Protein AF-A0A918YEQ2-F1 (afdb_monomer_lite)

Foldseek 3Di:
DVVVVQQVDFPDKDWDDPPVPPDTDDIDGHGPPDPDDPCPDPCDDFPPDCVGVVVPPPPPD

Structure (mmCIF, N/CA/C/O backbone):
data_AF-A0A918YEQ2-F1
#
_entry.id   AF-A0A918YEQ2-F1
#
loop_
_atom_site.group_PDB
_atom_site.id
_atom_site.type_symbol
_atom_site.label_atom_id
_atom_site.label_alt_id
_atom_site.label_comp_id
_atom_site.label_asym_id
_atom_site.label_entity_id
_atom_site.label_seq_id
_atom_site.pdbx_PDB_ins_code
_atom_site.Cartn_x
_atom_site.Cartn_y
_atom_site.Cartn_z
_atom_site.occupancy
_atom_site.B_iso_or_equiv
_atom_site.auth_seq_id
_atom_site.auth_comp_id
_ato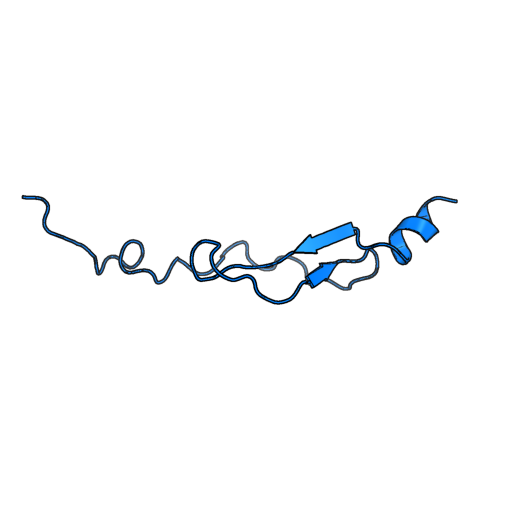m_site.auth_asym_id
_atom_site.auth_atom_id
_atom_site.pdbx_PDB_model_num
ATOM 1 N N . MET A 1 1 ? 14.998 1.635 -27.879 1.00 51.25 1 MET A N 1
ATOM 2 C CA . MET A 1 1 ? 15.549 2.379 -26.722 1.00 51.25 1 MET A CA 1
ATOM 3 C C . MET A 1 1 ? 14.466 2.632 -25.663 1.00 51.25 1 MET A C 1
ATOM 5 O O . MET A 1 1 ? 14.547 3.615 -24.953 1.00 51.25 1 MET A O 1
ATOM 9 N N . GLU A 1 2 ? 13.452 1.768 -25.537 1.00 57.41 2 GLU A N 1
ATOM 10 C CA . GLU A 1 2 ? 12.331 1.992 -24.601 1.00 57.41 2 GLU A CA 1
ATOM 11 C C . GLU A 1 2 ? 12.418 1.099 -23.360 1.00 57.41 2 GLU A C 1
ATOM 13 O O . GLU A 1 2 ? 12.092 1.536 -22.267 1.00 57.41 2 GLU A O 1
ATOM 18 N N . ILE A 1 3 ? 12.968 -0.113 -23.493 1.00 56.41 3 ILE A N 1
ATOM 19 C CA . ILE A 1 3 ? 13.048 -1.100 -22.401 1.00 56.41 3 ILE A CA 1
ATOM 20 C C . ILE A 1 3 ? 13.821 -0.559 -21.187 1.00 56.41 3 ILE A C 1
ATOM 22 O O . ILE A 1 3 ? 13.441 -0.817 -20.054 1.00 56.41 3 ILE A O 1
ATOM 26 N N . ARG A 1 4 ? 14.875 0.239 -21.408 1.00 58.06 4 ARG A N 1
ATOM 27 C CA . ARG A 1 4 ? 15.687 0.803 -20.317 1.00 58.06 4 ARG A CA 1
ATOM 28 C C . ARG A 1 4 ? 14.938 1.834 -19.468 1.00 58.06 4 ARG A C 1
ATOM 30 O O . ARG A 1 4 ? 15.172 1.890 -18.271 1.00 58.06 4 ARG A O 1
ATOM 37 N N . LEU A 1 5 ? 14.005 2.589 -20.054 1.00 60.28 5 LEU A N 1
ATOM 38 C CA . LEU A 1 5 ? 13.231 3.593 -19.312 1.00 60.28 5 LEU A CA 1
ATOM 39 C C . LEU A 1 5 ? 12.321 2.947 -18.256 1.00 60.28 5 LEU A C 1
ATOM 41 O O . LEU A 1 5 ? 12.112 3.526 -17.194 1.00 60.28 5 LEU A O 1
ATOM 45 N N . PHE A 1 6 ? 11.828 1.735 -18.527 1.00 60.94 6 PHE A N 1
ATOM 46 C CA . PHE A 1 6 ? 10.938 0.984 -17.635 1.00 60.94 6 PHE A CA 1
ATOM 47 C C . PHE A 1 6 ? 11.664 0.148 -16.569 1.00 60.94 6 PHE A C 1
ATOM 49 O O . PHE A 1 6 ? 11.017 -0.338 -15.645 1.00 60.94 6 PHE A O 1
ATOM 56 N N . VAL A 1 7 ? 12.984 -0.044 -16.688 1.00 67.69 7 VAL A N 1
ATOM 57 C CA . VAL A 1 7 ? 13.788 -0.695 -15.636 1.00 67.69 7 VAL A CA 1
ATOM 58 C C . VAL A 1 7 ? 14.086 0.297 -14.516 1.00 67.69 7 VAL A C 1
ATOM 60 O O . VAL A 1 7 ? 13.961 -0.046 -13.346 1.00 67.69 7 VAL A O 1
ATOM 63 N N . ASP A 1 8 ? 14.424 1.534 -14.880 1.00 80.12 8 ASP A N 1
ATOM 64 C CA . ASP A 1 8 ? 14.858 2.552 -13.919 1.00 80.12 8 ASP A CA 1
ATOM 65 C C . ASP A 1 8 ? 13.694 3.391 -13.356 1.00 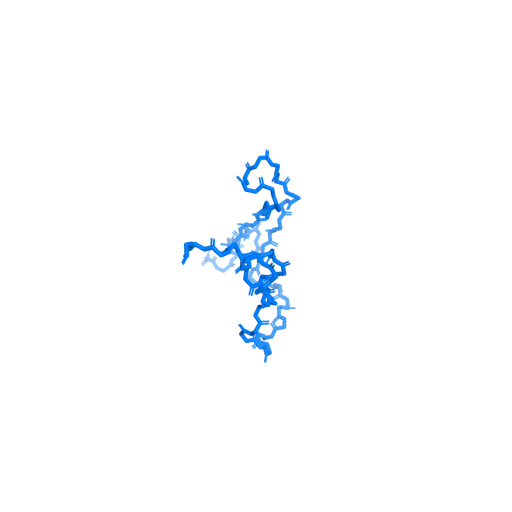80.12 8 ASP A C 1
ATOM 67 O O . ASP A 1 8 ? 13.877 4.138 -12.395 1.00 80.12 8 ASP A O 1
ATOM 71 N N . SER A 1 9 ? 12.490 3.271 -13.931 1.00 88.38 9 SER A N 1
ATOM 72 C CA . SER A 1 9 ? 11.284 3.970 -13.466 1.00 88.38 9 SER A CA 1
ATOM 73 C C . SER A 1 9 ? 10.236 2.987 -12.942 1.00 88.38 9 SER A C 1
ATOM 75 O O . SER A 1 9 ? 9.993 1.964 -13.586 1.00 88.38 9 SER A O 1
ATOM 77 N N . PRO A 1 10 ? 9.562 3.294 -11.819 1.00 90.12 10 PRO A N 1
ATOM 78 C CA . PRO A 1 10 ? 8.486 2.449 -11.328 1.00 90.12 10 PRO A CA 1
ATOM 79 C C . PRO A 1 10 ? 7.311 2.465 -12.311 1.00 90.12 10 PRO A C 1
ATOM 81 O O . PRO A 1 10 ? 6.885 3.523 -12.775 1.00 90.12 10 PRO A O 1
ATOM 84 N N . LEU A 1 11 ? 6.766 1.285 -12.605 1.00 89.06 11 LEU A N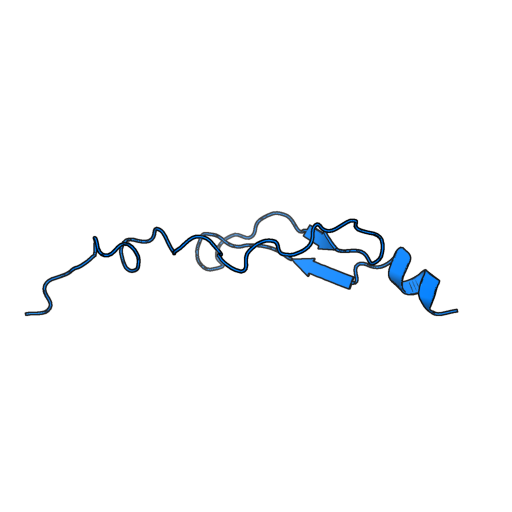 1
ATOM 85 C CA . LEU A 1 11 ? 5.552 1.127 -13.410 1.00 89.06 11 LEU A CA 1
ATOM 86 C C . LEU A 1 11 ? 4.302 1.517 -12.618 1.00 89.06 11 LEU A C 1
ATOM 88 O O . LEU A 1 11 ? 3.321 1.992 -13.187 1.00 89.06 11 LEU A O 1
ATOM 92 N N . MET A 1 12 ? 4.335 1.297 -11.303 1.00 90.06 12 MET A N 1
ATOM 93 C CA . MET A 1 12 ? 3.240 1.607 -10.394 1.00 90.06 12 MET A CA 1
ATOM 94 C C . MET A 1 12 ? 3.791 2.012 -9.030 1.00 90.06 12 MET A C 1
ATOM 96 O O . MET A 1 12 ? 4.752 1.425 -8.538 1.00 90.06 12 MET A O 1
ATOM 100 N N . THR A 1 13 ? 3.144 2.979 -8.387 1.00 93.94 13 THR A N 1
ATOM 101 C CA . THR A 1 13 ? 3.348 3.274 -6.969 1.00 93.94 13 THR A CA 1
ATOM 102 C C . THR A 1 13 ? 2.030 3.131 -6.217 1.00 93.94 13 THR A C 1
ATOM 104 O O . THR A 1 13 ? 0.960 3.487 -6.713 1.00 93.94 13 THR A O 1
ATOM 107 N N . ILE A 1 14 ? 2.089 2.553 -5.018 1.00 93.69 14 ILE A N 1
ATOM 108 C CA . ILE A 1 14 ? 0.925 2.299 -4.167 1.00 93.69 14 ILE A CA 1
ATOM 109 C C . ILE A 1 14 ? 1.204 2.825 -2.768 1.00 93.69 14 ILE A C 1
ATOM 111 O O . ILE A 1 14 ? 2.263 2.589 -2.186 1.00 93.69 14 ILE A O 1
ATOM 115 N N . ARG A 1 15 ? 0.200 3.479 -2.188 1.00 95.75 15 ARG A N 1
ATOM 116 C CA . ARG A 1 15 ? 0.125 3.769 -0.757 1.00 95.75 15 ARG A CA 1
ATOM 117 C C . ARG A 1 15 ? -1.212 3.268 -0.244 1.00 95.75 15 ARG A C 1
ATOM 119 O O . ARG A 1 15 ? -2.231 3.440 -0.905 1.00 95.75 15 ARG A O 1
ATOM 126 N N . VAL A 1 16 ? -1.210 2.653 0.933 1.00 91.56 16 VAL A N 1
ATOM 127 C CA . VAL A 1 16 ? -2.425 2.106 1.547 1.00 91.56 16 VAL A CA 1
ATOM 128 C C . VAL A 1 16 ? -2.797 2.951 2.752 1.00 91.56 16 VAL A C 1
ATOM 130 O O . VAL A 1 16 ? -1.952 3.235 3.605 1.00 91.56 16 VAL A O 1
ATOM 133 N N . SER A 1 17 ? -4.066 3.338 2.818 1.00 92.12 17 SER A N 1
ATOM 134 C CA . SER A 1 17 ? -4.662 3.929 4.008 1.00 92.12 17 SER A CA 1
ATOM 135 C C . SER A 1 17 ? -5.573 2.914 4.687 1.00 92.12 17 SER A C 1
ATOM 137 O O . SER A 1 17 ? -6.393 2.267 4.036 1.00 92.12 17 SER A O 1
ATOM 139 N N . TRP A 1 18 ? -5.440 2.808 6.006 1.00 88.75 18 TRP A N 1
ATOM 140 C CA . TRP A 1 18 ? -6.248 1.919 6.846 1.00 88.75 18 TRP A CA 1
ATOM 141 C C . TRP A 1 18 ? -7.332 2.667 7.630 1.00 88.75 18 TRP A C 1
ATOM 143 O O . TRP A 1 18 ? -8.170 2.051 8.281 1.00 88.75 18 TRP A O 1
ATOM 153 N N . ASP A 1 19 ? -7.338 3.998 7.562 1.00 91.44 19 ASP A N 1
ATOM 154 C CA . ASP A 1 19 ? -8.176 4.886 8.368 1.00 91.44 19 ASP A CA 1
ATOM 155 C C . ASP A 1 19 ? -9.017 5.840 7.503 1.00 91.44 19 ASP A C 1
ATOM 157 O O . ASP A 1 19 ? -9.324 6.967 7.894 1.00 91.44 19 ASP A O 1
ATOM 161 N N . SER A 1 20 ? -9.452 5.345 6.340 1.00 86.81 20 SER A N 1
ATOM 162 C CA . SER A 1 20 ? -10.293 6.075 5.376 1.00 86.81 20 SER A CA 1
ATOM 163 C C . SER A 1 20 ? -9.618 7.314 4.775 1.00 86.81 20 SER A C 1
ATOM 165 O O . SER A 1 20 ? -10.253 8.347 4.578 1.00 86.81 20 SER A O 1
ATOM 167 N N . GLY A 1 21 ? -8.326 7.208 4.473 1.00 93.00 21 GLY A N 1
ATOM 168 C CA . GLY A 1 21 ? -7.549 8.233 3.775 1.00 93.00 21 GLY A CA 1
ATOM 169 C C . GLY A 1 21 ? -6.961 9.313 4.680 1.00 93.00 21 GLY A C 1
ATOM 170 O O . GLY A 1 21 ? -6.397 10.274 4.158 1.00 93.00 21 GLY A O 1
ATOM 171 N N . LYS A 1 22 ? -7.080 9.186 6.009 1.00 95.81 22 LYS A N 1
ATOM 172 C CA . LYS A 1 22 ? -6.557 10.189 6.952 1.00 95.81 22 LYS A CA 1
ATOM 173 C C . LYS A 1 22 ? -5.042 10.092 7.075 1.00 95.81 22 LYS A C 1
ATOM 175 O O . LYS A 1 22 ? -4.357 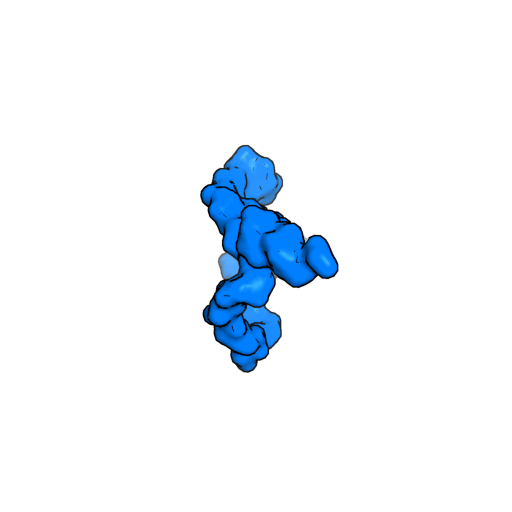11.110 7.062 1.00 95.81 22 LYS A O 1
ATOM 180 N N . THR A 1 23 ? -4.524 8.873 7.159 1.00 96.38 23 THR A N 1
ATOM 181 C CA . THR A 1 23 ? -3.098 8.581 7.124 1.00 96.38 23 THR A CA 1
ATOM 182 C C . THR A 1 23 ? -2.795 7.579 6.024 1.00 96.38 23 THR A C 1
ATOM 184 O O . THR A 1 23 ? -3.617 6.747 5.634 1.00 96.38 23 THR A O 1
ATOM 187 N N . TRP A 1 24 ? -1.586 7.695 5.491 1.00 96.19 24 TRP A N 1
ATOM 188 C CA . TRP A 1 24 ? -1.107 6.876 4.393 1.00 96.19 24 TRP A CA 1
ATOM 189 C C . TRP A 1 24 ? 0.173 6.193 4.826 1.00 96.19 24 TRP A C 1
ATOM 191 O O . TRP A 1 24 ? 1.102 6.854 5.296 1.00 96.19 24 TRP A O 1
ATOM 201 N N . GLY A 1 25 ? 0.223 4.880 4.629 1.00 94.19 25 GLY A N 1
ATOM 202 C CA . GLY A 1 25 ? 1.432 4.103 4.830 1.00 94.19 25 GLY A CA 1
ATOM 203 C C . GLY A 1 25 ? 2.574 4.506 3.883 1.00 94.19 25 GLY A C 1
ATOM 204 O O . GLY A 1 25 ? 2.432 5.423 3.055 1.00 94.19 25 GLY A O 1
ATOM 205 N N . PRO A 1 26 ? 3.716 3.809 3.999 1.00 96.50 26 PRO A N 1
ATOM 206 C CA . PRO A 1 26 ? 4.861 4.027 3.127 1.00 96.50 26 PRO A CA 1
ATOM 207 C C . PRO A 1 26 ? 4.508 3.732 1.666 1.00 96.50 26 PRO A C 1
ATOM 209 O O . PRO A 1 26 ? 3.658 2.888 1.377 1.00 96.50 26 PRO A O 1
ATOM 212 N N . GLU A 1 27 ? 5.183 4.427 0.755 1.00 96.00 27 GLU A N 1
ATOM 213 C CA . GLU A 1 27 ? 5.078 4.165 -0.678 1.00 96.00 27 GLU A CA 1
ATOM 214 C C . GLU A 1 27 ? 5.726 2.829 -1.042 1.00 96.00 27 GLU A C 1
ATOM 216 O O . GLU A 1 27 ? 6.806 2.482 -0.561 1.00 96.00 27 GLU A O 1
ATOM 221 N N . ARG A 1 28 ? 5.033 2.067 -1.886 1.00 92.44 28 ARG A N 1
ATOM 222 C CA . ARG A 1 28 ? 5.517 0.837 -2.502 1.00 92.44 28 ARG A CA 1
ATOM 223 C C . ARG A 1 28 ? 5.597 1.061 -4.002 1.00 92.44 28 ARG A C 1
ATOM 225 O O . ARG A 1 28 ? 4.566 1.258 -4.638 1.00 92.44 28 ARG A O 1
ATOM 232 N N . ALA A 1 29 ? 6.810 1.057 -4.532 1.00 92.25 29 ALA A N 1
ATOM 233 C CA . ALA A 1 29 ? 7.080 1.107 -5.960 1.00 92.25 29 ALA A CA 1
ATOM 234 C C . ALA A 1 29 ? 7.156 -0.318 -6.521 1.00 92.25 29 ALA A C 1
ATOM 236 O O . ALA A 1 29 ? 7.711 -1.198 -5.867 1.00 92.25 29 ALA A O 1
ATOM 237 N N . VAL A 1 30 ? 6.583 -0.519 -7.705 1.00 87.94 30 VAL A N 1
ATOM 238 C CA . VAL A 1 30 ? 6.623 -1.765 -8.474 1.00 87.94 30 VAL A CA 1
ATOM 239 C C . VAL A 1 30 ? 7.352 -1.492 -9.784 1.00 87.94 30 VAL A C 1
ATOM 241 O O . VAL A 1 30 ? 6.974 -0.579 -10.526 1.00 87.94 30 VAL A O 1
ATOM 244 N N . PHE A 1 31 ? 8.377 -2.282 -10.071 1.00 89.62 31 PHE A N 1
ATOM 245 C CA . PHE A 1 31 ? 9.231 -2.170 -11.250 1.00 89.62 31 PHE A CA 1
ATOM 246 C C . PHE A 1 31 ? 9.000 -3.335 -12.212 1.00 89.62 31 PHE A C 1
ATOM 248 O O . PHE A 1 31 ? 8.509 -4.397 -11.837 1.00 89.62 31 PHE A O 1
ATOM 255 N N . ALA A 1 32 ? 9.398 -3.154 -13.472 1.00 85.25 32 ALA A N 1
ATOM 256 C CA . ALA A 1 32 ? 9.256 -4.181 -14.507 1.00 85.25 32 ALA A CA 1
ATOM 257 C C . ALA A 1 32 ? 10.025 -5.483 -14.206 1.00 85.25 32 ALA A C 1
ATOM 259 O O . ALA A 1 32 ? 9.727 -6.522 -14.788 1.00 85.25 32 ALA A O 1
ATOM 260 N N . VAL A 1 33 ? 11.035 -5.408 -13.338 1.00 86.62 33 VAL A N 1
ATOM 261 C CA . VAL A 1 33 ? 11.941 -6.513 -12.995 1.00 86.62 33 VAL A CA 1
ATOM 262 C C . VAL A 1 33 ? 11.580 -7.204 -11.680 1.00 86.62 33 VAL A C 1
ATOM 264 O O . VAL A 1 33 ? 12.282 -8.130 -11.279 1.00 86.62 33 VAL A O 1
ATOM 267 N N . ASP A 1 34 ? 10.521 -6.758 -11.002 1.00 86.12 34 ASP A N 1
ATOM 268 C CA . ASP A 1 34 ? 10.103 -7.364 -9.743 1.00 86.12 34 ASP A CA 1
ATOM 269 C C . ASP A 1 34 ? 9.553 -8.775 -9.990 1.00 86.12 34 ASP A C 1
ATOM 271 O O . ASP A 1 34 ? 8.643 -8.976 -10.798 1.00 86.12 34 ASP A O 1
ATOM 275 N N . ASP A 1 35 ? 10.084 -9.755 -9.259 1.00 83.12 35 ASP A N 1
ATOM 276 C CA . ASP A 1 35 ? 9.599 -11.137 -9.267 1.00 83.12 35 ASP A CA 1
ATOM 277 C C . ASP A 1 35 ? 8.345 -11.249 -8.389 1.00 83.12 35 ASP A C 1
ATOM 279 O O . ASP A 1 35 ? 8.380 -11.663 -7.225 1.00 83.12 35 ASP A O 1
ATOM 283 N N . LEU A 1 36 ? 7.229 -10.750 -8.922 1.00 77.62 36 LEU A N 1
ATOM 284 C CA . LEU A 1 36 ? 5.944 -10.792 -8.243 1.00 77.62 36 LEU A CA 1
ATOM 285 C C . LEU A 1 36 ? 5.354 -12.201 -8.361 1.00 77.62 36 LEU A C 1
ATOM 287 O O . LEU A 1 36 ? 5.117 -12.667 -9.481 1.00 77.62 36 LEU A O 1
ATOM 291 N N . PRO A 1 37 ? 5.048 -12.875 -7.235 1.00 75.31 37 PRO A N 1
ATOM 292 C CA . PRO A 1 37 ? 4.356 -14.148 -7.303 1.00 75.31 37 PRO A CA 1
ATOM 293 C C . PRO A 1 37 ? 3.015 -13.949 -8.023 1.00 75.31 37 PRO A C 1
ATOM 295 O O . PRO A 1 37 ? 2.358 -12.918 -7.823 1.00 75.31 37 PRO A O 1
ATOM 298 N N . PRO A 1 38 ? 2.579 -14.916 -8.851 1.00 70.25 38 PRO A N 1
ATOM 299 C CA . PRO A 1 38 ? 1.267 -14.843 -9.476 1.00 70.25 38 PRO A CA 1
ATOM 300 C C . PRO A 1 38 ? 0.206 -14.669 -8.390 1.00 70.25 38 PRO A C 1
ATOM 302 O 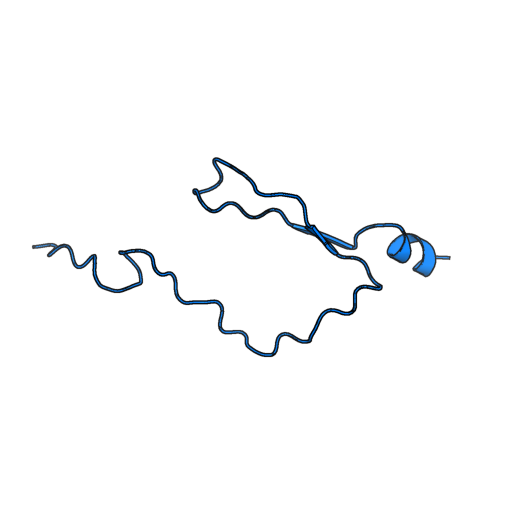O . PRO A 1 38 ? 0.364 -15.190 -7.285 1.00 70.25 38 PRO A O 1
ATOM 305 N N . LEU A 1 39 ? -0.879 -13.950 -8.688 1.00 68.44 39 LEU A N 1
ATOM 306 C CA . LEU A 1 39 ? -2.025 -13.877 -7.782 1.00 68.44 39 LEU A CA 1
ATOM 307 C C . LEU A 1 39 ? -2.591 -15.298 -7.614 1.00 68.44 39 LEU A C 1
ATOM 309 O O . LEU A 1 39 ? -3.382 -15.764 -8.429 1.00 68.44 39 LEU A O 1
ATOM 313 N N . ILE A 1 40 ? -2.130 -16.015 -6.584 1.00 67.19 40 ILE A N 1
ATOM 314 C CA . ILE A 1 40 ? -2.497 -17.419 -6.340 1.00 67.19 40 ILE A CA 1
ATOM 315 C C . ILE A 1 40 ? -3.965 -17.505 -5.903 1.00 67.19 40 ILE A C 1
ATOM 317 O O . ILE A 1 40 ? -4.628 -18.516 -6.118 1.00 67.19 40 ILE A O 1
ATOM 321 N N . THR A 1 41 ? -4.501 -16.416 -5.347 1.00 65.62 41 THR A N 1
ATOM 322 C CA . THR A 1 41 ? -5.918 -16.266 -5.033 1.00 65.62 41 THR A CA 1
ATOM 323 C C . THR A 1 41 ? -6.374 -14.845 -5.377 1.00 65.62 41 THR A C 1
ATOM 325 O O . THR A 1 41 ? -5.632 -13.876 -5.219 1.00 65.62 41 THR A O 1
ATOM 328 N N . ALA A 1 42 ? -7.617 -14.710 -5.840 1.00 63.69 42 ALA A N 1
ATOM 329 C CA . ALA A 1 42 ? -8.323 -13.425 -5.856 1.00 63.69 42 ALA A CA 1
ATOM 330 C C . ALA A 1 42 ? -9.031 -13.149 -4.512 1.00 63.69 42 ALA A C 1
ATOM 332 O O . ALA A 1 42 ? -9.751 -12.160 -4.371 1.00 63.69 42 ALA A O 1
ATOM 333 N N . GLU A 1 43 ? -8.859 -14.035 -3.525 1.00 64.69 43 GLU A N 1
ATOM 334 C CA . GLU A 1 43 ? -9.471 -13.926 -2.204 1.00 64.69 43 GLU A CA 1
ATOM 335 C C . GLU A 1 43 ? -8.694 -12.923 -1.359 1.00 64.69 43 GLU A C 1
ATOM 337 O O . GLU A 1 43 ? -7.809 -13.256 -0.572 1.00 64.69 43 GLU A O 1
ATOM 342 N N . TRP A 1 44 ? -9.032 -11.653 -1.540 1.00 54.03 44 TRP A N 1
ATOM 343 C CA . TRP A 1 44 ? -8.659 -10.615 -0.594 1.00 54.03 44 TRP A CA 1
ATOM 344 C C . TRP A 1 44 ? -9.455 -10.811 0.702 1.00 54.03 44 TRP A C 1
ATOM 346 O O . TRP A 1 44 ? -10.645 -11.142 0.610 1.00 54.03 44 TRP A O 1
ATOM 356 N N . PRO A 1 45 ? -8.842 -10.664 1.900 1.00 63.03 45 PRO A N 1
ATOM 357 C CA . PRO A 1 45 ? -9.492 -11.096 3.123 1.00 63.03 45 PRO A CA 1
ATOM 358 C C . PRO A 1 45 ? -10.829 -10.366 3.261 1.00 63.03 45 PRO A C 1
ATOM 360 O O . PRO A 1 45 ? -10.896 -9.153 3.022 1.00 63.03 45 PRO A O 1
ATOM 363 N N . PRO A 1 46 ? -11.908 -11.082 3.620 1.00 70.31 46 PRO A N 1
ATOM 364 C CA . PRO A 1 46 ? -13.198 -10.446 3.817 1.00 70.31 46 PRO A CA 1
ATOM 365 C C . PRO A 1 46 ? -13.037 -9.309 4.829 1.00 70.31 46 PRO A C 1
ATOM 367 O O . PRO A 1 46 ? -12.314 -9.452 5.818 1.00 70.31 46 PRO A O 1
ATOM 370 N N . CYS A 1 47 ? -13.683 -8.163 4.581 1.00 72.44 47 CYS A N 1
ATOM 371 C CA . CYS A 1 47 ? -13.618 -7.035 5.513 1.00 72.44 47 CYS A CA 1
ATOM 372 C C . CYS A 1 47 ? -14.009 -7.517 6.912 1.00 72.44 47 CYS A C 1
ATOM 374 O O . CYS A 1 47 ? -15.161 -7.875 7.139 1.00 72.44 47 CYS A O 1
ATOM 376 N N . ALA A 1 48 ? -13.070 -7.468 7.858 1.00 73.56 48 ALA A N 1
ATOM 377 C CA . ALA A 1 48 ? -13.314 -7.819 9.259 1.00 73.56 48 ALA A CA 1
ATOM 378 C C . ALA A 1 48 ? -14.032 -6.696 10.034 1.00 73.56 48 ALA A C 1
ATOM 380 O O . ALA A 1 48 ? -14.106 -6.702 11.260 1.00 73.56 48 ALA A O 1
ATOM 381 N N . CYS A 1 49 ? -14.530 -5.684 9.328 1.00 78.50 49 CYS A N 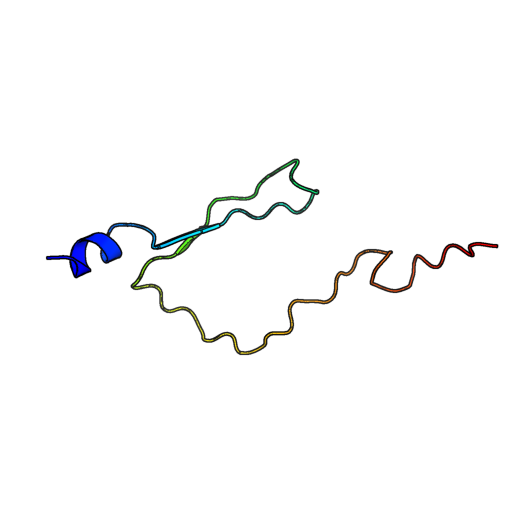1
ATOM 382 C CA . CYS A 1 49 ? -15.310 -4.611 9.911 1.00 78.50 49 CYS A CA 1
ATOM 383 C C . CYS A 1 49 ? -16.674 -5.129 10.392 1.00 78.50 49 CYS A C 1
ATOM 385 O O . CYS A 1 49 ? -17.290 -5.953 9.723 1.00 78.50 49 CYS A O 1
ATOM 387 N N . GLN A 1 50 ? -17.201 -4.547 11.476 1.00 77.81 50 GLN A N 1
ATOM 388 C CA . GLN A 1 50 ? -18.506 -4.905 12.072 1.00 77.81 50 GLN A CA 1
ATOM 389 C C . GLN A 1 50 ? -19.666 -4.949 11.058 1.00 77.81 50 GLN A C 1
ATOM 391 O O . GLN A 1 50 ? -20.652 -5.663 11.228 1.00 77.81 50 GLN A O 1
ATOM 396 N N . ARG A 1 51 ? -19.577 -4.148 9.986 1.00 75.81 51 ARG A N 1
ATOM 397 C CA . ARG A 1 51 ? -20.579 -4.121 8.914 1.00 75.81 51 ARG A CA 1
ATOM 398 C C . ARG A 1 51 ? -20.539 -5.375 8.039 1.00 75.81 51 ARG A C 1
ATOM 400 O O . ARG A 1 51 ? -21.587 -5.822 7.588 1.00 75.81 51 ARG A O 1
ATOM 407 N N . CYS A 1 52 ? -19.348 -5.894 7.762 1.00 77.69 52 CYS A N 1
ATOM 408 C CA . CYS A 1 52 ? -19.136 -6.986 6.817 1.00 77.69 52 CYS A CA 1
ATOM 409 C C . CYS A 1 52 ? -18.975 -8.348 7.508 1.00 77.69 52 CYS A C 1
ATOM 411 O O . CYS A 1 52 ? -19.281 -9.358 6.887 1.00 77.69 52 CYS A O 1
ATOM 413 N N . ASP A 1 53 ? -18.581 -8.387 8.787 1.00 79.62 53 ASP A N 1
ATOM 414 C CA . ASP A 1 53 ? -18.485 -9.620 9.585 1.00 79.62 53 ASP A CA 1
ATOM 415 C C . ASP A 1 53 ? -19.830 -10.071 10.199 1.00 79.62 53 ASP A C 1
ATOM 417 O O . ASP A 1 53 ? -19.901 -11.076 10.905 1.00 79.62 53 ASP A O 1
ATOM 421 N N . GLY A 1 54 ? -20.908 -9.320 9.945 1.00 70.56 54 GLY A N 1
ATOM 422 C CA . GLY A 1 54 ? -22.262 -9.640 10.395 1.00 70.56 54 GLY A CA 1
ATOM 423 C C . GLY A 1 54 ? -22.534 -9.401 11.885 1.00 70.56 54 GLY A C 1
ATOM 424 O O . GLY A 1 54 ? -23.652 -9.673 12.328 1.00 70.56 54 GLY A O 1
ATOM 425 N N . ARG A 1 55 ? -21.576 -8.872 12.661 1.00 66.12 55 ARG A N 1
ATOM 426 C CA . ARG A 1 55 ? -21.774 -8.526 14.084 1.00 66.12 55 ARG A CA 1
ATOM 427 C C . ARG A 1 55 ? -22.513 -7.202 14.270 1.00 66.12 55 ARG A C 1
ATOM 429 O O . ARG A 1 55 ? -23.164 -6.991 15.287 1.00 66.12 55 ARG A O 1
ATOM 436 N N . GLY A 1 56 ? -22.504 -6.347 13.252 1.00 57.84 56 GLY A N 1
ATOM 437 C CA . GLY A 1 56 ? -23.220 -5.075 13.198 1.00 57.84 56 GLY A CA 1
ATOM 438 C C . GLY A 1 56 ? -24.686 -5.175 12.769 1.00 57.84 56 GLY A C 1
ATOM 439 O O . GLY A 1 56 ? -25.178 -4.240 12.131 1.00 57.84 56 GLY A O 1
ATOM 440 N N . LYS A 1 57 ? -25.405 -6.266 13.087 1.00 60.75 57 LYS A N 1
ATOM 441 C CA . LYS A 1 57 ? -26.873 -6.309 12.946 1.00 60.75 57 LYS A CA 1
ATOM 442 C C . LYS A 1 57 ? -27.503 -5.369 13.975 1.00 60.75 57 LYS A C 1
ATOM 444 O O . LYS A 1 57 ? -28.059 -5.799 14.978 1.00 60.75 57 LYS A O 1
ATOM 449 N N . SER A 1 58 ? -27.422 -4.065 13.723 1.00 62.41 58 SER A N 1
ATOM 450 C CA . SER A 1 58 ? -28.400 -3.141 14.283 1.00 62.41 58 SER A CA 1
ATOM 451 C C . SER A 1 58 ? -29.766 -3.596 13.776 1.00 62.41 58 SER A C 1
ATOM 453 O O . SER A 1 58 ? -30.001 -3.651 12.566 1.00 62.41 58 SER A O 1
ATOM 455 N N . SER A 1 59 ? -30.640 -3.997 14.694 1.00 61.00 59 SER A N 1
ATOM 456 C CA . SER A 1 59 ? -32.058 -4.167 14.420 1.00 61.00 59 SER A CA 1
ATOM 457 C C . SER A 1 59 ? -32.594 -2.832 13.901 1.00 61.00 59 SER A C 1
ATOM 459 O O . SER A 1 59 ? -32.921 -1.921 14.660 1.00 61.00 59 SER A O 1
ATOM 461 N N . ARG A 1 60 ? -32.654 -2.665 12.579 1.00 59.91 60 ARG A N 1
ATOM 462 C CA . ARG A 1 60 ? -33.513 -1.637 11.999 1.00 59.91 60 ARG A CA 1
ATOM 463 C C . ARG A 1 60 ? -34.946 -2.138 12.105 1.00 59.91 60 ARG A C 1
ATOM 465 O O . ARG A 1 60 ? -35.393 -2.801 11.182 1.00 59.91 60 ARG A O 1
ATOM 472 N N . ARG A 1 61 ? -35.589 -1.729 13.204 1.00 48.78 61 ARG A N 1
ATOM 473 C CA . ARG A 1 61 ? -37.030 -1.791 13.504 1.00 48.78 61 ARG A CA 1
ATOM 474 C C . ARG A 1 61 ? -37.663 -3.176 13.557 1.00 48.78 61 ARG A C 1
ATOM 476 O O . ARG A 1 61 ? -37.686 -3.876 12.530 1.00 48.78 61 ARG A O 1
#

Radius of gyration: 18.74 Å; chains: 1; bounding box: 53×28×41 Å

Sequence (61 aa):
MEIRLFVDSPLMTIRVSWDSGKTWGPERAVFAVDDLPPLITAEWPPCACQRCDGRGKSSRR

Secondary structure (DSSP, 8-state):
--HHHHHHS-SEEE---SSTTSS----EEE-TT--PPP-S---PPP--STTTSSTT-----

Organism: NCBI:txid68171

pLDDT: mean 77.35, std 14.1, range [48.78, 96.5]